Protein AF-A0A7W9W6W1-F1 (afdb_monomer_lite)

Sequence (78 aa):
MDEQFICPFPWKWSSIYEKLHREWSERADEEIPEPPHLLPAITNDAHRQERWQETVEWATTHGFEIPPIAEDEKYFKM

Organism: Armatimonas rosea (NCBI:txid685828)

Foldseek 3Di:
DPFAFQAFDPVLVVVQLVVQQVVVVVVPDPPQDRAQDDDPPDDDSVVSNVSRVSNVCSCVVVVHDGDDADPVRTDTDD

Structure (mmCIF, N/CA/C/O backbone):
data_AF-A0A7W9W6W1-F1
#
_entry.id   AF-A0A7W9W6W1-F1
#
loop_
_atom_site.group_PDB
_atom_site.id
_atom_site.type_symbol
_atom_site.label_atom_id
_atom_site.label_alt_id
_atom_site.label_comp_id
_atom_site.label_asym_id
_atom_site.label_entity_id
_atom_site.label_seq_id
_atom_site.pdbx_PDB_ins_code
_atom_site.Cartn_x
_atom_site.Cartn_y
_atom_site.Cartn_z
_atom_site.occupancy
_atom_site.B_iso_or_equiv
_atom_site.auth_seq_id
_atom_site.auth_comp_id
_atom_site.auth_asym_id
_atom_site.auth_atom_id
_atom_site.pdbx_PDB_model_num
ATOM 1 N N . MET A 1 1 ? 23.271 -8.042 -10.633 1.00 48.53 1 MET A N 1
ATOM 2 C CA . MET A 1 1 ? 22.426 -6.883 -10.306 1.00 48.53 1 MET A CA 1
ATOM 3 C C . MET A 1 1 ? 21.426 -7.404 -9.314 1.00 48.53 1 MET A C 1
ATOM 5 O O . MET A 1 1 ? 20.686 -8.308 -9.670 1.00 48.53 1 MET A O 1
ATOM 9 N N . ASP A 1 2 ? 21.498 -6.947 -8.073 1.00 58.81 2 ASP A N 1
ATOM 10 C CA . ASP A 1 2 ? 20.449 -7.217 -7.099 1.00 58.81 2 ASP A CA 1
ATOM 11 C C . ASP A 1 2 ? 19.267 -6.320 -7.476 1.00 58.81 2 ASP A C 1
ATOM 13 O O . ASP A 1 2 ? 19.352 -5.097 -7.365 1.00 58.81 2 ASP A O 1
ATOM 17 N N . GLU A 1 3 ? 18.211 -6.912 -8.032 1.00 69.38 3 GLU A N 1
ATOM 18 C CA . GLU A 1 3 ? 16.991 -6.192 -8.394 1.00 69.38 3 GLU A CA 1
ATOM 19 C C . GLU A 1 3 ? 16.334 -5.678 -7.105 1.00 69.38 3 GLU A C 1
ATOM 21 O O . GLU A 1 3 ? 15.775 -6.439 -6.312 1.00 69.38 3 GLU A O 1
ATOM 26 N N . GLN A 1 4 ? 16.442 -4.372 -6.848 1.00 84.38 4 GLN A N 1
ATOM 27 C CA . GLN A 1 4 ? 15.840 -3.759 -5.668 1.00 84.38 4 GLN A CA 1
ATOM 28 C C . GLN A 1 4 ? 14.364 -3.479 -5.944 1.00 84.38 4 GLN A C 1
ATOM 30 O O . GLN A 1 4 ? 14.034 -2.657 -6.801 1.00 84.38 4 GLN A O 1
ATOM 35 N N . PHE A 1 5 ? 13.477 -4.142 -5.201 1.00 88.69 5 PHE A N 1
ATOM 36 C CA . PHE A 1 5 ? 12.046 -3.858 -5.242 1.00 88.69 5 PHE A CA 1
ATOM 37 C C . PHE A 1 5 ? 11.781 -2.406 -4.826 1.00 88.69 5 PHE A C 1
ATOM 39 O O . PHE A 1 5 ? 12.225 -1.975 -3.760 1.00 88.69 5 PHE A O 1
ATOM 46 N N . ILE A 1 6 ? 11.054 -1.668 -5.666 1.00 89.50 6 ILE A N 1
ATOM 47 C CA . ILE A 1 6 ? 10.701 -0.264 -5.434 1.00 89.50 6 ILE A CA 1
ATOM 48 C C . ILE A 1 6 ? 9.247 -0.133 -4.997 1.00 89.50 6 ILE A C 1
ATOM 50 O O . ILE A 1 6 ? 8.966 0.434 -3.944 1.00 89.50 6 ILE A O 1
ATOM 54 N N . CYS A 1 7 ? 8.326 -0.648 -5.806 1.00 90.44 7 CYS A N 1
ATOM 55 C CA . CYS A 1 7 ? 6.889 -0.574 -5.570 1.00 90.44 7 CYS A CA 1
ATOM 56 C C . CYS A 1 7 ? 6.176 -1.654 -6.398 1.00 90.44 7 CYS A C 1
ATOM 58 O O . CYS A 1 7 ? 6.776 -2.217 -7.315 1.00 90.44 7 CYS A O 1
ATOM 60 N N . PRO A 1 8 ? 4.899 -1.965 -6.138 1.00 92.62 8 PRO A N 1
ATOM 61 C CA . PRO A 1 8 ? 4.106 -2.750 -7.072 1.00 92.62 8 PRO A CA 1
ATOM 62 C C . PRO A 1 8 ? 3.935 -2.006 -8.404 1.00 92.62 8 PRO A C 1
ATOM 64 O O . PRO A 1 8 ? 4.027 -0.776 -8.468 1.00 92.62 8 PRO A O 1
ATOM 67 N N . PHE A 1 9 ? 3.601 -2.733 -9.467 1.00 91.25 9 PHE A N 1
ATOM 68 C CA . PHE A 1 9 ? 3.099 -2.111 -10.687 1.00 91.25 9 PHE A CA 1
ATOM 69 C C . PHE A 1 9 ? 1.827 -1.289 -10.407 1.00 91.25 9 PHE A C 1
ATOM 71 O O . PHE A 1 9 ? 1.058 -1.637 -9.506 1.00 91.25 9 PHE A O 1
ATOM 78 N N . PRO A 1 10 ? 1.543 -0.239 -11.207 1.00 89.12 10 PRO A N 1
ATOM 79 C CA . PRO A 1 10 ? 0.426 0.674 -10.949 1.00 89.12 10 PRO A CA 1
ATOM 80 C C . PRO A 1 10 ? -0.929 -0.016 -10.771 1.00 89.12 10 PRO A C 1
ATOM 82 O O . PRO A 1 10 ? -1.697 0.357 -9.892 1.00 89.12 10 PRO A O 1
ATOM 85 N N . TRP A 1 11 ? -1.213 -1.054 -11.560 1.00 90.25 11 TRP A N 1
ATOM 86 C CA . TRP A 1 11 ? -2.464 -1.809 -11.463 1.00 90.25 11 TRP A CA 1
ATOM 87 C C . TRP A 1 11 ? -2.583 -2.567 -10.132 1.00 90.25 11 TRP A C 1
ATOM 89 O O . TRP A 1 11 ? -3.650 -2.576 -9.518 1.00 90.25 11 TRP A O 1
ATOM 99 N N . LYS A 1 12 ? -1.480 -3.148 -9.641 1.00 93.62 12 LYS A N 1
ATOM 100 C CA . LYS A 1 12 ? -1.451 -3.851 -8.355 1.00 93.62 12 LYS A CA 1
ATOM 101 C C . LYS A 1 12 ? -1.550 -2.869 -7.199 1.00 93.62 12 LYS A C 1
ATOM 103 O O . LYS A 1 12 ? -2.316 -3.098 -6.268 1.00 93.62 12 LYS A O 1
ATOM 108 N N . TRP A 1 13 ? -0.816 -1.762 -7.272 1.00 92.50 13 TRP A N 1
ATOM 109 C CA . TRP A 1 13 ? -0.883 -0.716 -6.259 1.00 92.50 13 TRP A CA 1
ATOM 110 C C . TRP A 1 13 ? -2.291 -0.113 -6.184 1.00 92.50 13 TRP A C 1
ATOM 112 O O . TRP A 1 13 ? -2.813 0.056 -5.088 1.00 92.50 13 TRP A O 1
ATOM 122 N N . SER A 1 14 ? -2.954 0.111 -7.325 1.00 91.94 14 SER A N 1
ATOM 123 C CA . SER A 1 14 ? -4.349 0.570 -7.362 1.00 91.94 14 SER A CA 1
ATOM 124 C C . SER A 1 14 ? -5.278 -0.381 -6.612 1.00 91.94 14 SER A C 1
ATOM 126 O O . SER A 1 14 ? -6.049 0.054 -5.764 1.00 91.94 14 SER A O 1
ATOM 128 N N . SER A 1 15 ? -5.148 -1.688 -6.849 1.00 93.81 15 SER A N 1
ATOM 129 C CA . SER A 1 15 ? -5.946 -2.696 -6.143 1.00 93.81 15 SER A CA 1
ATOM 130 C C . SER A 1 15 ? -5.680 -2.709 -4.630 1.00 93.81 15 SER A C 1
ATOM 132 O O . SER A 1 15 ? -6.609 -2.872 -3.837 1.00 93.81 15 SER A O 1
ATOM 134 N N . ILE A 1 16 ? -4.426 -2.502 -4.211 1.00 94.56 16 ILE A N 1
ATOM 135 C CA . ILE A 1 16 ? -4.063 -2.382 -2.791 1.00 94.56 16 ILE A CA 1
ATOM 136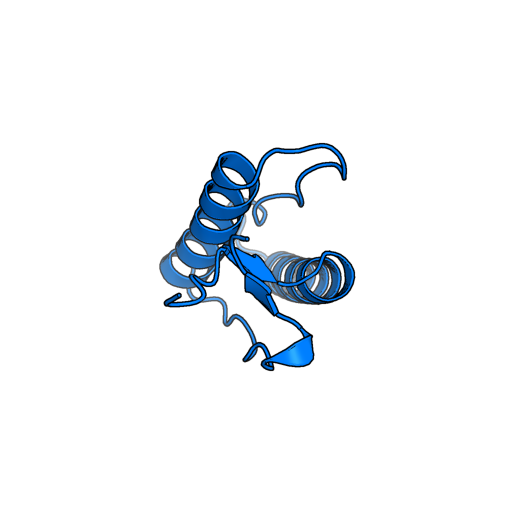 C C . ILE A 1 16 ? -4.705 -1.132 -2.185 1.00 94.56 16 ILE A C 1
ATOM 138 O O . ILE A 1 16 ? -5.322 -1.227 -1.128 1.00 94.56 16 ILE A O 1
ATOM 142 N N . TYR A 1 17 ? -4.610 0.014 -2.860 1.00 94.00 17 TYR A N 1
ATOM 143 C CA . TYR A 1 17 ? -5.219 1.264 -2.409 1.00 94.00 17 TYR A CA 1
ATOM 144 C C . TYR A 1 17 ? -6.735 1.129 -2.241 1.00 94.00 17 TYR A C 1
ATOM 146 O O . TYR A 1 17 ? -7.260 1.473 -1.190 1.00 94.00 17 TYR A O 1
ATOM 154 N N . GLU A 1 18 ? -7.437 0.569 -3.228 1.00 93.88 18 GLU A N 1
ATOM 155 C CA . GLU A 1 18 ? -8.888 0.354 -3.160 1.00 93.88 18 GLU A CA 1
ATOM 156 C C . GLU A 1 18 ? -9.288 -0.519 -1.966 1.00 93.88 18 GLU A C 1
ATOM 158 O O . GLU A 1 18 ? -10.271 -0.227 -1.282 1.00 93.88 18 GLU A O 1
ATOM 163 N N . LYS A 1 19 ? -8.507 -1.570 -1.681 1.00 94.62 19 LYS A N 1
ATOM 164 C CA . LYS A 1 19 ? -8.707 -2.413 -0.498 1.00 94.62 19 LYS A CA 1
ATOM 165 C C . LYS A 1 19 ? -8.531 -1.600 0.788 1.00 94.62 19 LYS A C 1
ATOM 167 O O . LYS A 1 19 ? -9.440 -1.600 1.614 1.00 94.62 19 LYS A O 1
ATOM 172 N N . LEU A 1 20 ? -7.393 -0.917 0.946 1.00 93.62 20 LEU A N 1
ATOM 173 C CA . LEU A 1 20 ? -7.077 -0.134 2.147 1.00 93.62 20 LEU A CA 1
ATOM 174 C C . LEU A 1 20 ? -8.098 0.985 2.372 1.00 93.62 20 LEU A C 1
ATOM 176 O O . LEU A 1 20 ? -8.552 1.188 3.492 1.00 93.62 20 LEU A O 1
ATOM 180 N N . HIS A 1 21 ? -8.503 1.673 1.307 1.00 93.00 21 HIS A N 1
ATOM 181 C CA . HIS A 1 21 ? -9.499 2.735 1.361 1.00 93.00 21 HIS A CA 1
ATOM 182 C C . HIS A 1 21 ? -10.875 2.197 1.768 1.00 93.00 21 HIS A C 1
ATOM 184 O O . HIS A 1 21 ? -11.563 2.814 2.579 1.00 93.00 21 HIS A O 1
ATOM 190 N N . ARG A 1 22 ? -11.287 1.033 1.248 1.00 93.12 22 ARG A N 1
ATOM 191 C CA . ARG A 1 22 ? -12.534 0.389 1.680 1.00 93.12 22 ARG A CA 1
ATOM 192 C C . ARG A 1 22 ? -12.482 0.017 3.161 1.00 93.12 22 ARG A C 1
ATOM 194 O O . ARG A 1 22 ? -13.402 0.364 3.889 1.00 93.12 22 ARG A O 1
ATOM 201 N N . GLU A 1 23 ? -11.412 -0.641 3.603 1.00 92.88 23 GLU A N 1
ATOM 202 C CA . GLU A 1 23 ? -11.248 -1.032 5.011 1.00 92.88 23 GLU A CA 1
ATOM 203 C C . GLU A 1 23 ? -11.221 0.189 5.938 1.00 92.88 23 GLU A C 1
ATOM 205 O O . GLU A 1 23 ? -11.842 0.174 6.998 1.00 92.88 23 GLU A O 1
ATOM 210 N N . TRP A 1 24 ? -10.540 1.262 5.528 1.00 93.00 24 TRP A N 1
ATOM 211 C CA . TRP A 1 24 ? -10.535 2.541 6.235 1.00 93.00 24 TRP A CA 1
ATOM 212 C C . TRP A 1 24 ? -11.945 3.125 6.351 1.00 93.00 24 TRP A C 1
ATOM 214 O O . TRP A 1 24 ? -12.398 3.429 7.454 1.00 93.00 24 TRP A O 1
ATOM 224 N N . SER A 1 25 ? -12.672 3.199 5.233 1.00 91.69 25 SER A N 1
ATOM 225 C CA . SER A 1 25 ? -14.035 3.732 5.200 1.00 91.69 25 SER A CA 1
ATOM 226 C C . SER A 1 25 ? -15.019 2.900 6.030 1.00 91.69 25 SER A C 1
ATOM 228 O O . SER A 1 25 ? -15.978 3.457 6.560 1.00 91.69 25 SER A O 1
ATOM 230 N N . GLU A 1 26 ? -14.811 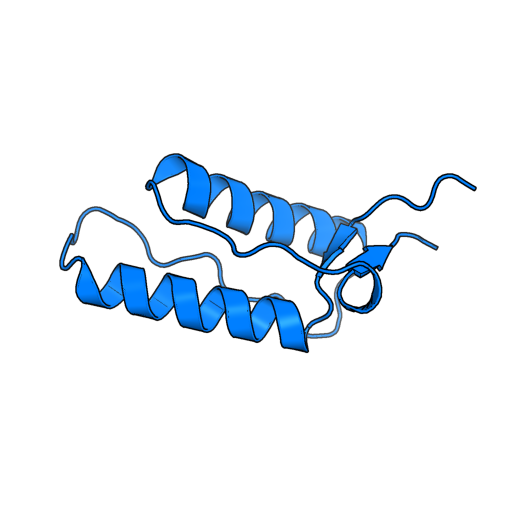1.586 6.140 1.00 91.00 26 GLU A N 1
ATOM 231 C CA . GLU A 1 26 ? -15.641 0.680 6.944 1.00 91.00 26 GLU A CA 1
ATOM 232 C C . GLU A 1 26 ? -15.334 0.762 8.446 1.00 91.00 26 GLU A C 1
ATOM 234 O O . GLU A 1 26 ? -16.207 0.468 9.264 1.00 91.00 26 GLU A O 1
ATOM 239 N N . ARG A 1 27 ? -14.118 1.175 8.828 1.00 85.50 27 ARG A N 1
ATOM 240 C CA . ARG A 1 27 ? -13.693 1.244 10.235 1.00 85.50 27 ARG A CA 1
ATOM 241 C C . ARG A 1 27 ? -14.376 2.361 11.030 1.00 85.50 27 ARG A C 1
ATOM 243 O O . ARG A 1 27 ? -14.373 2.282 12.254 1.00 85.50 27 ARG A O 1
ATOM 250 N N . ALA A 1 28 ? -14.971 3.349 10.351 1.00 66.50 28 ALA A N 1
ATOM 251 C CA . ALA A 1 28 ? -15.691 4.489 10.937 1.00 66.50 28 ALA A CA 1
ATOM 252 C C . ALA A 1 28 ? -14.929 5.197 12.080 1.00 66.50 28 ALA A C 1
ATOM 254 O O . ALA A 1 28 ? -15.537 5.707 13.020 1.00 66.50 28 ALA A O 1
ATOM 255 N N . ASP A 1 29 ? -13.599 5.204 11.993 1.00 72.38 29 ASP A N 1
ATOM 256 C CA . ASP A 1 29 ? -12.704 5.819 12.966 1.00 72.38 29 ASP A CA 1
ATOM 257 C C . ASP A 1 29 ? -12.216 7.155 12.397 1.00 72.38 29 ASP A C 1
ATOM 259 O O . ASP A 1 29 ? -11.348 7.196 11.523 1.00 72.38 29 ASP A O 1
ATOM 263 N N . GLU A 1 30 ? -12.836 8.249 12.848 1.00 70.44 30 GLU A N 1
ATOM 264 C CA . GLU A 1 30 ? -12.539 9.609 12.376 1.00 70.44 30 GLU A CA 1
ATOM 265 C C . GLU A 1 30 ? -11.105 10.059 12.718 1.00 70.44 30 GLU A C 1
ATOM 267 O O . GLU A 1 30 ? -10.628 11.043 12.151 1.00 70.44 30 GLU A O 1
ATOM 272 N N . GLU A 1 31 ? -10.398 9.351 13.609 1.00 84.62 31 GLU A N 1
ATOM 273 C CA . GLU A 1 31 ? -9.026 9.688 14.003 1.00 84.62 31 GLU A CA 1
ATOM 274 C C . GLU A 1 31 ? -7.962 9.091 13.065 1.00 84.62 31 GLU A C 1
ATOM 276 O O . GLU A 1 31 ? -6.807 9.530 13.081 1.00 84.62 31 GLU A O 1
ATOM 281 N N . ILE A 1 32 ? -8.325 8.119 12.219 1.00 88.00 32 ILE A N 1
ATOM 282 C CA . ILE A 1 32 ? -7.398 7.515 11.255 1.00 88.00 32 ILE A CA 1
ATOM 283 C C . ILE A 1 32 ? -7.439 8.316 9.943 1.00 88.00 32 ILE A C 1
ATOM 285 O O . ILE A 1 32 ? -8.490 8.375 9.300 1.00 88.00 32 ILE A O 1
ATOM 289 N N . PRO A 1 33 ? -6.316 8.899 9.480 1.00 90.88 33 PRO A N 1
ATOM 290 C CA . PRO A 1 33 ? -6.280 9.590 8.195 1.00 90.88 33 PRO A CA 1
ATOM 291 C C . PRO A 1 33 ? -6.475 8.613 7.026 1.00 90.88 33 PRO A C 1
ATOM 293 O O . PRO A 1 33 ? -6.118 7.440 7.127 1.00 90.88 33 PRO A O 1
ATOM 296 N N . GLU A 1 34 ? -6.989 9.109 5.898 1.00 90.81 34 GLU A N 1
ATOM 297 C CA . GLU A 1 34 ? -7.122 8.336 4.653 1.00 90.81 34 GLU A CA 1
ATOM 298 C C . GLU A 1 34 ? -5.764 7.736 4.215 1.00 90.81 34 GLU A C 1
ATOM 300 O O . GLU A 1 34 ? -4.721 8.373 4.420 1.00 90.81 34 GLU A O 1
ATOM 305 N N . PRO A 1 35 ? -5.737 6.533 3.603 1.00 90.56 35 PRO A N 1
ATOM 306 C CA . PRO A 1 35 ? -4.509 5.968 3.049 1.00 90.56 35 PRO A CA 1
ATOM 307 C C . PRO A 1 35 ? -3.825 6.896 2.028 1.00 90.56 35 PRO A C 1
ATOM 309 O O . PRO A 1 35 ? -4.501 7.608 1.282 1.00 90.56 35 PRO A O 1
ATOM 312 N N . PRO A 1 36 ? -2.482 6.853 1.912 1.00 89.00 36 PRO A N 1
ATOM 313 C CA . PRO A 1 36 ? -1.748 7.635 0.924 1.00 89.00 36 PRO A CA 1
ATOM 314 C C . PRO A 1 36 ? -2.236 7.380 -0.504 1.00 89.00 36 PRO A C 1
ATOM 316 O O . PRO A 1 36 ? -2.284 6.243 -0.976 1.00 89.00 36 PRO A O 1
ATOM 319 N N . HIS A 1 37 ? -2.552 8.461 -1.218 1.00 85.06 37 HIS A N 1
ATOM 320 C CA . HIS A 1 37 ? -2.986 8.394 -2.612 1.00 85.06 37 HIS A CA 1
ATOM 321 C C . HIS A 1 37 ? -1.842 7.929 -3.521 1.00 85.06 37 HIS A C 1
ATOM 323 O O . HIS A 1 37 ? -0.673 8.294 -3.320 1.00 85.06 37 HIS A O 1
ATOM 329 N N . LEU A 1 38 ? -2.198 7.178 -4.566 1.00 80.25 38 LEU A N 1
ATOM 330 C CA . LEU A 1 38 ? -1.277 6.758 -5.625 1.00 80.25 38 LEU A CA 1
ATOM 331 C C . LEU A 1 38 ? -0.608 7.970 -6.286 1.00 80.25 38 LEU A C 1
ATOM 333 O O . LEU A 1 38 ? -1.256 8.982 -6.564 1.00 80.25 38 LEU A O 1
ATOM 337 N N . LEU A 1 39 ? 0.689 7.858 -6.589 1.00 75.31 39 LEU A N 1
ATOM 338 C CA . LEU A 1 39 ? 1.372 8.884 -7.375 1.00 75.31 39 LEU A CA 1
ATOM 339 C C . LEU A 1 39 ? 0.841 8.918 -8.820 1.00 75.31 39 LEU A C 1
ATOM 341 O O . LEU A 1 39 ? 0.549 7.867 -9.396 1.00 75.31 39 LEU A O 1
ATOM 345 N N . PRO A 1 40 ? 0.782 10.105 -9.451 1.00 69.12 40 PRO A N 1
ATOM 346 C CA . PRO A 1 40 ? 0.520 10.211 -10.882 1.00 69.12 40 PRO A CA 1
ATOM 347 C C . PRO A 1 40 ? 1.607 9.489 -11.697 1.00 69.12 40 PRO A C 1
ATOM 349 O O . PRO A 1 40 ? 2.750 9.361 -11.265 1.00 69.12 40 PRO A O 1
ATOM 352 N N . ALA A 1 41 ? 1.266 9.046 -12.911 1.00 59.91 41 ALA A N 1
ATOM 353 C CA . ALA A 1 41 ? 2.084 8.143 -13.734 1.00 59.91 41 ALA A CA 1
ATOM 354 C C . ALA A 1 41 ? 3.508 8.642 -14.092 1.00 59.91 41 ALA A C 1
ATOM 356 O O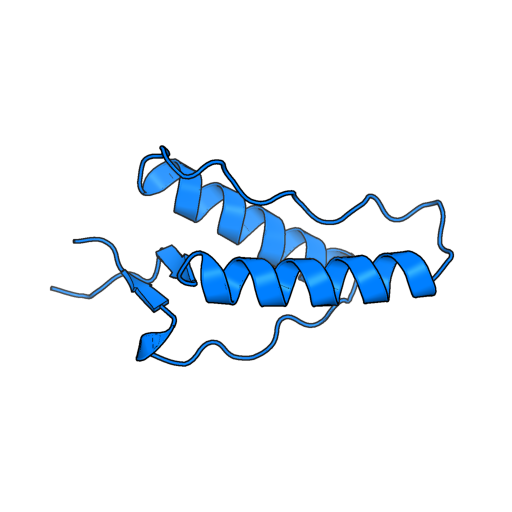 . ALA A 1 41 ? 4.336 7.853 -14.549 1.00 59.91 41 ALA A O 1
ATOM 357 N N . ILE A 1 42 ? 3.814 9.929 -13.886 1.00 60.44 42 ILE A N 1
ATOM 358 C CA . ILE A 1 42 ? 5.101 10.556 -14.217 1.00 60.44 42 ILE A CA 1
ATOM 359 C C . ILE A 1 42 ? 5.838 10.912 -12.918 1.00 60.44 42 ILE A C 1
ATOM 361 O O . ILE A 1 42 ? 5.831 12.055 -12.469 1.00 60.44 42 ILE A O 1
ATOM 365 N N . THR A 1 43 ? 6.475 9.917 -12.305 1.00 69.81 43 THR A N 1
ATOM 366 C CA . THR A 1 43 ? 7.351 10.079 -11.135 1.00 69.81 43 THR A CA 1
ATOM 367 C C . THR A 1 43 ? 8.601 9.221 -11.292 1.00 69.81 43 THR A C 1
ATOM 369 O O . THR A 1 43 ? 8.555 8.160 -11.920 1.00 69.81 43 THR A O 1
ATOM 372 N N . ASN A 1 44 ? 9.733 9.708 -10.774 1.00 85.50 44 ASN A N 1
ATOM 373 C CA . ASN A 1 44 ? 10.991 8.962 -10.772 1.00 85.50 44 ASN A CA 1
ATOM 374 C C . ASN A 1 44 ? 10.947 7.808 -9.750 1.00 85.50 44 ASN A C 1
ATOM 376 O O . ASN A 1 44 ? 10.093 7.774 -8.863 1.00 85.50 44 ASN A O 1
ATOM 380 N N . ASP A 1 45 ? 11.890 6.880 -9.873 1.00 87.81 45 ASP A N 1
ATOM 381 C CA . ASP A 1 45 ? 11.987 5.692 -9.021 1.00 87.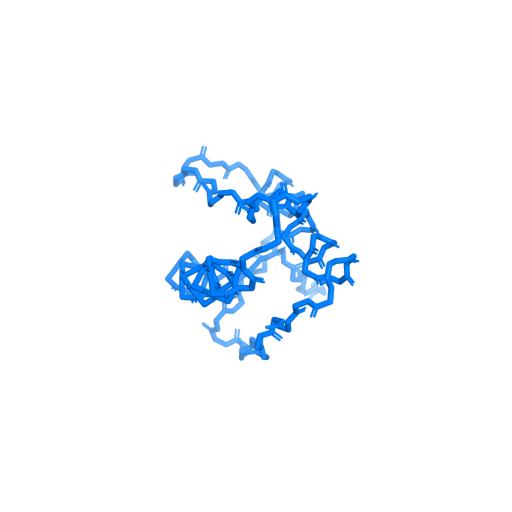81 45 ASP A CA 1
ATOM 382 C C . ASP A 1 45 ? 12.082 6.015 -7.522 1.00 87.81 45 ASP A C 1
ATOM 384 O O . ASP A 1 45 ? 11.475 5.317 -6.714 1.00 87.81 45 ASP A O 1
ATOM 388 N N . ALA A 1 46 ? 12.778 7.096 -7.151 1.00 87.38 46 ALA A N 1
ATOM 389 C CA . ALA A 1 46 ? 12.901 7.521 -5.756 1.00 87.38 46 ALA A CA 1
ATOM 390 C C . ALA A 1 46 ? 11.540 7.915 -5.163 1.00 87.38 46 ALA A C 1
ATOM 392 O O . ALA A 1 46 ? 11.148 7.385 -4.130 1.00 87.38 46 ALA A O 1
ATOM 393 N N . HIS A 1 47 ? 10.763 8.745 -5.864 1.00 87.62 47 HIS A N 1
ATOM 394 C CA . HIS A 1 47 ? 9.425 9.128 -5.413 1.00 87.62 47 HIS A CA 1
ATOM 395 C C . HIS A 1 47 ? 8.471 7.927 -5.356 1.00 87.62 47 HIS A C 1
ATOM 397 O O . HIS A 1 47 ? 7.643 7.840 -4.452 1.00 87.62 47 HIS A O 1
ATOM 403 N N . ARG A 1 48 ? 8.575 6.982 -6.305 1.00 88.25 48 ARG A N 1
ATOM 404 C CA . ARG A 1 48 ? 7.785 5.737 -6.267 1.00 88.25 48 ARG A CA 1
ATOM 405 C C . ARG A 1 48 ? 8.104 4.914 -5.026 1.00 88.25 48 ARG A C 1
ATOM 407 O O . ARG A 1 48 ? 7.179 4.432 -4.377 1.00 88.25 48 ARG A O 1
ATOM 414 N N . GLN A 1 49 ? 9.389 4.783 -4.704 1.00 90.31 49 GLN A N 1
ATOM 415 C CA . GLN A 1 49 ? 9.853 4.080 -3.514 1.00 90.31 49 GLN A CA 1
ATOM 416 C C . GLN A 1 49 ? 9.337 4.752 -2.241 1.00 90.31 49 GLN A C 1
ATOM 418 O O . GLN A 1 49 ? 8.748 4.075 -1.404 1.00 90.31 49 GLN A O 1
ATOM 423 N N . GLU A 1 50 ? 9.503 6.071 -2.127 1.00 90.50 50 GLU A N 1
ATOM 424 C CA . GLU A 1 50 ? 9.053 6.865 -0.978 1.00 90.50 50 GLU A CA 1
ATOM 425 C C . GLU A 1 50 ? 7.542 6.732 -0.765 1.00 90.50 50 GLU A C 1
ATOM 427 O O . GLU A 1 50 ? 7.109 6.337 0.315 1.00 90.50 50 GLU A O 1
ATOM 432 N N . ARG A 1 51 ? 6.722 6.946 -1.804 1.00 92.00 51 ARG A N 1
ATOM 433 C CA . ARG A 1 51 ? 5.261 6.818 -1.670 1.00 92.00 51 ARG A CA 1
ATOM 434 C C . ARG A 1 51 ? 4.824 5.390 -1.346 1.00 92.00 51 ARG A C 1
ATOM 436 O O . ARG A 1 51 ? 3.846 5.187 -0.622 1.00 92.00 51 ARG A O 1
ATOM 443 N N . TRP A 1 52 ? 5.510 4.385 -1.887 1.00 92.81 52 TRP A N 1
ATOM 444 C CA . TRP A 1 52 ? 5.214 3.002 -1.531 1.00 92.81 52 TRP A CA 1
ATOM 445 C C . TRP A 1 52 ? 5.543 2.736 -0.059 1.00 92.81 52 TRP A C 1
ATOM 447 O O . TRP A 1 52 ? 4.730 2.141 0.647 1.00 92.81 52 TRP A O 1
ATOM 457 N N . GLN A 1 53 ? 6.672 3.249 0.430 1.00 93.25 53 GLN A N 1
ATOM 458 C CA . GLN A 1 53 ? 7.033 3.194 1.844 1.00 93.25 53 GLN A CA 1
ATOM 459 C C . GLN A 1 53 ? 5.997 3.885 2.733 1.00 93.25 53 GLN A C 1
ATOM 461 O O . GLN A 1 53 ? 5.570 3.280 3.710 1.00 93.25 53 GLN A O 1
ATOM 466 N N . GLU A 1 54 ? 5.520 5.075 2.358 1.00 93.94 54 GLU A N 1
ATOM 467 C CA . GLU A 1 54 ? 4.436 5.775 3.065 1.00 93.94 54 GLU A CA 1
ATOM 468 C C . GLU A 1 54 ? 3.164 4.915 3.141 1.00 93.94 54 GLU A C 1
ATOM 470 O O . GLU A 1 54 ? 2.516 4.850 4.182 1.00 93.94 54 GLU A O 1
ATOM 475 N N . THR A 1 55 ? 2.819 4.205 2.059 1.00 94.12 55 THR A N 1
ATOM 476 C CA . THR A 1 55 ? 1.660 3.292 2.033 1.00 94.12 55 THR A CA 1
ATOM 477 C C . THR A 1 55 ? 1.844 2.129 3.013 1.00 94.12 55 THR A C 1
ATOM 479 O O . THR A 1 55 ? 0.923 1.786 3.755 1.00 94.12 55 THR A O 1
ATOM 482 N N . VAL A 1 56 ? 3.039 1.527 3.036 1.00 94.88 56 VAL A N 1
ATOM 483 C CA . VAL A 1 56 ? 3.387 0.422 3.944 1.00 94.88 56 VAL A CA 1
ATOM 484 C C . VAL A 1 56 ? 3.400 0.878 5.401 1.00 9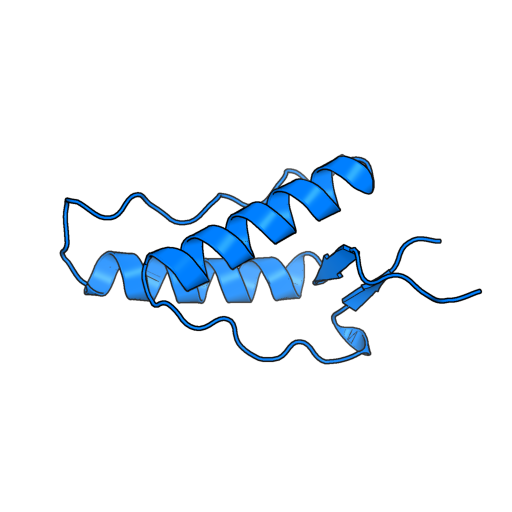4.88 56 VAL A C 1
ATOM 486 O O . VAL A 1 56 ? 2.875 0.179 6.269 1.00 94.88 56 VAL A O 1
ATOM 489 N N . GLU A 1 57 ? 3.973 2.046 5.673 1.00 95.50 57 GLU A N 1
ATOM 490 C CA . GLU A 1 57 ? 4.040 2.632 7.007 1.00 95.50 57 GLU A CA 1
ATOM 491 C C . GLU A 1 57 ? 2.651 3.000 7.524 1.00 95.50 57 GLU A C 1
ATOM 493 O O . GLU A 1 57 ? 2.322 2.645 8.655 1.00 95.50 57 GLU A O 1
ATOM 498 N N . TRP A 1 58 ? 1.809 3.627 6.697 1.00 94.94 58 TRP A N 1
ATOM 499 C CA . TRP A 1 58 ? 0.420 3.928 7.045 1.00 94.94 58 TRP A CA 1
ATOM 500 C C . TRP A 1 58 ? -0.349 2.651 7.396 1.00 94.94 58 TRP A C 1
ATOM 502 O O . TRP A 1 58 ? -0.952 2.564 8.467 1.00 94.94 58 TRP A O 1
ATOM 512 N N . ALA A 1 59 ? -0.267 1.623 6.542 1.00 94.75 59 ALA A N 1
ATOM 513 C CA . ALA A 1 59 ? -0.967 0.364 6.780 1.00 94.75 59 ALA A CA 1
ATOM 514 C C . ALA A 1 59 ? -0.482 -0.297 8.078 1.00 94.75 59 ALA A C 1
ATOM 516 O O . ALA A 1 59 ? -1.289 -0.691 8.913 1.00 94.75 59 ALA A O 1
ATOM 517 N N . THR A 1 60 ? 0.833 -0.327 8.304 1.00 94.88 60 THR A N 1
ATOM 518 C CA . THR A 1 60 ? 1.425 -0.893 9.524 1.00 94.88 60 THR A CA 1
ATOM 519 C C . THR A 1 60 ? 1.015 -0.114 10.777 1.00 94.88 60 THR A C 1
ATOM 521 O O . THR A 1 60 ? 0.622 -0.716 11.774 1.00 94.88 60 THR A O 1
ATOM 524 N N . THR A 1 61 ? 1.067 1.218 10.726 1.00 95.00 61 THR A N 1
ATOM 525 C CA . THR A 1 61 ? 0.787 2.109 11.863 1.00 95.00 61 THR A CA 1
ATOM 526 C C . THR A 1 61 ? -0.669 2.030 12.299 1.00 95.00 61 THR A C 1
ATOM 528 O O . THR A 1 61 ? -0.959 1.989 13.493 1.00 95.00 61 THR A O 1
ATOM 531 N N . HIS A 1 62 ? -1.588 1.964 11.338 1.00 93.44 62 HIS A N 1
ATOM 532 C CA . HIS A 1 62 ? -3.021 1.918 11.612 1.00 93.44 62 HIS A CA 1
ATOM 533 C C . HIS A 1 62 ? -3.582 0.484 11.631 1.00 93.44 62 HIS A C 1
ATOM 535 O O . HIS A 1 62 ? -4.785 0.287 11.795 1.00 93.44 62 HIS A O 1
ATOM 541 N N . GLY A 1 63 ? -2.731 -0.538 11.501 1.00 93.25 63 GLY A N 1
ATOM 542 C CA . GLY A 1 63 ? -3.113 -1.948 11.603 1.00 93.25 63 GLY A CA 1
ATOM 543 C C . GLY A 1 63 ? -3.992 -2.451 10.453 1.00 93.25 63 GLY A C 1
ATOM 544 O O . GLY A 1 63 ? -4.935 -3.200 10.703 1.00 93.25 63 GLY A O 1
ATOM 545 N N . PHE A 1 64 ? -3.714 -2.013 9.225 1.00 93.56 64 PHE A N 1
ATOM 546 C CA . PHE A 1 64 ? -4.272 -2.549 7.983 1.00 93.56 64 PHE A CA 1
ATOM 547 C C . PHE A 1 64 ? -3.286 -3.509 7.311 1.00 93.56 64 PHE A C 1
ATOM 549 O O . PHE A 1 64 ? -2.068 -3.379 7.441 1.00 93.56 64 PHE A O 1
ATOM 556 N N . GLU A 1 65 ? -3.810 -4.465 6.545 1.00 94.31 65 GLU A N 1
ATOM 557 C CA . GLU A 1 65 ? -2.996 -5.515 5.932 1.00 94.31 65 GLU A CA 1
ATOM 558 C C . GLU A 1 65 ? -2.816 -5.313 4.426 1.00 94.31 65 GLU A C 1
ATOM 560 O O . GLU A 1 65 ? -3.765 -5.393 3.633 1.00 94.31 65 GLU A O 1
ATOM 565 N N . ILE A 1 66 ? -1.560 -5.158 4.006 1.00 93.69 66 ILE A N 1
ATOM 566 C CA . ILE A 1 66 ? -1.183 -5.173 2.592 1.00 93.69 66 ILE A CA 1
ATOM 567 C C . ILE A 1 66 ? -1.102 -6.631 2.114 1.00 93.69 66 ILE A C 1
ATOM 569 O O . ILE A 1 66 ? -0.382 -7.432 2.714 1.00 9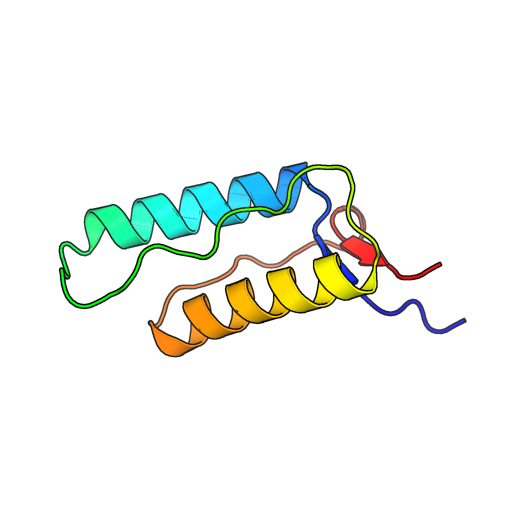3.69 66 ILE A O 1
ATOM 573 N N . PRO A 1 67 ? -1.825 -7.010 1.042 1.00 93.19 67 PRO A N 1
ATOM 574 C CA . PRO A 1 67 ? -1.746 -8.358 0.499 1.00 93.19 67 PRO A CA 1
ATOM 575 C C . PRO A 1 67 ? -0.347 -8.641 -0.073 1.00 93.19 67 PRO A C 1
ATOM 577 O O . PRO A 1 67 ? 0.335 -7.716 -0.523 1.00 93.19 67 PRO A O 1
ATOM 580 N N . PRO A 1 68 ? 0.075 -9.915 -0.124 1.00 92.44 68 PRO A N 1
ATOM 581 C CA . PRO A 1 68 ? 1.334 -10.280 -0.756 1.00 92.44 68 PRO A CA 1
ATOM 582 C C . PRO A 1 68 ? 1.362 -9.838 -2.227 1.00 92.44 68 PRO A C 1
ATOM 584 O O . PRO A 1 68 ? 0.350 -9.882 -2.935 1.00 92.44 68 PRO A O 1
ATOM 587 N N . ILE A 1 69 ? 2.546 -9.416 -2.667 1.00 93.50 69 ILE A N 1
ATOM 588 C CA . ILE A 1 69 ? 2.823 -8.959 -4.031 1.00 93.50 69 ILE A CA 1
ATOM 589 C C . ILE A 1 69 ? 3.651 -10.051 -4.707 1.00 93.50 69 ILE A C 1
ATOM 591 O O . ILE A 1 69 ? 4.750 -10.362 -4.236 1.00 93.50 69 ILE A O 1
ATOM 595 N N . ALA A 1 70 ? 3.118 -10.650 -5.771 1.00 93.38 70 ALA A N 1
ATOM 596 C CA . ALA A 1 70 ? 3.832 -11.654 -6.553 1.00 93.38 70 ALA A CA 1
ATOM 597 C C . ALA A 1 70 ? 4.936 -11.004 -7.405 1.00 93.38 70 ALA A C 1
ATOM 599 O O . ALA A 1 70 ? 4.917 -9.801 -7.652 1.00 93.38 70 ALA A O 1
ATOM 600 N N . GLU A 1 71 ? 5.940 -11.788 -7.803 1.00 91.38 71 GLU A N 1
ATOM 601 C CA . GLU A 1 71 ? 7.139 -11.284 -8.496 1.00 91.38 71 GLU A CA 1
ATOM 602 C C . GLU A 1 71 ? 6.811 -10.530 -9.793 1.00 91.38 71 GLU A C 1
ATOM 604 O O . GLU A 1 71 ? 7.400 -9.492 -10.071 1.00 91.38 71 GLU A O 1
ATOM 609 N N . ASP A 1 72 ? 5.823 -11.000 -10.552 1.00 93.31 72 ASP A N 1
ATOM 610 C CA . ASP A 1 72 ? 5.331 -10.380 -11.787 1.00 93.31 72 ASP A CA 1
ATOM 611 C C . ASP A 1 72 ? 4.493 -9.110 -11.553 1.00 93.31 72 ASP A C 1
ATOM 613 O O . ASP A 1 72 ? 4.158 -8.389 -12.492 1.00 93.31 72 ASP A O 1
ATOM 617 N N . GLU A 1 73 ? 4.184 -8.805 -10.294 1.00 93.19 73 GLU A N 1
ATOM 618 C CA . GLU A 1 73 ? 3.481 -7.598 -9.866 1.00 93.19 73 GLU A CA 1
ATOM 619 C C . GLU A 1 73 ? 4.439 -6.536 -9.301 1.00 93.19 73 GLU A C 1
ATOM 621 O O . GLU A 1 73 ? 3.995 -5.445 -8.935 1.00 93.19 73 GLU A O 1
ATOM 626 N N . LYS A 1 74 ? 5.740 -6.844 -9.200 1.00 91.94 74 LYS A N 1
ATOM 627 C CA . LYS A 1 74 ? 6.771 -5.973 -8.628 1.00 91.94 74 LYS A CA 1
ATOM 628 C C . LYS A 1 74 ? 7.462 -5.140 -9.703 1.00 91.94 74 LYS A C 1
ATOM 630 O O . LYS A 1 74 ? 7.866 -5.642 -10.746 1.00 91.94 74 LYS A O 1
ATOM 635 N N . TYR A 1 75 ? 7.659 -3.861 -9.405 1.00 88.69 75 TYR A N 1
ATOM 636 C CA . TYR A 1 75 ? 8.550 -2.981 -10.146 1.00 88.69 75 TYR A CA 1
ATOM 637 C C . TYR A 1 75 ? 9.891 -2.887 -9.410 1.00 88.69 75 TYR A C 1
ATOM 639 O O . TYR A 1 75 ? 9.948 -2.535 -8.225 1.00 88.69 75 TYR A O 1
ATOM 647 N N . PHE A 1 76 ? 10.965 -3.211 -10.123 1.00 86.38 76 PHE A N 1
ATOM 648 C CA . PHE A 1 76 ? 12.335 -3.180 -9.624 1.00 86.38 76 PHE A CA 1
ATOM 649 C C . PHE A 1 76 ? 13.098 -2.007 -10.235 1.00 86.38 76 PHE A C 1
ATOM 651 O O . PHE A 1 76 ? 12.823 -1.590 -11.361 1.00 86.38 76 PHE A O 1
ATOM 658 N N . LYS A 1 77 ? 14.070 -1.485 -9.487 1.00 79.19 77 LYS A N 1
ATOM 659 C CA . LYS A 1 77 ? 15.017 -0.492 -9.995 1.00 79.19 77 LYS A CA 1
ATOM 660 C C . LYS A 1 77 ? 15.853 -1.113 -11.120 1.00 79.19 77 LYS A C 1
ATOM 662 O O . LYS A 1 77 ? 16.483 -2.145 -10.884 1.00 79.19 77 LYS A O 1
ATOM 667 N N . MET A 1 78 ? 15.849 -0.493 -12.304 1.00 60.16 78 MET A N 1
ATOM 668 C CA . MET A 1 78 ? 16.733 -0.870 -13.421 1.00 60.16 78 MET A CA 1
ATOM 669 C C . MET A 1 78 ? 18.161 -0.358 -13.219 1.00 60.16 78 MET A C 1
ATOM 671 O O . MET A 1 78 ? 18.331 0.727 -12.612 1.00 60.16 78 MET A O 1
#

pLDDT: mean 87.14, std 10.35, range [48.53, 95.5]

Secondary structure (DSSP, 8-state):
----EEEE-HHHHHHHHHHHHHHHHHH--TTSPPPPPPPPS---HHHHHHHHHHHHHHHHHHT--PPP--GGGEEE--

Radius of gyration: 12.99 Å; chains: 1; bounding box: 38×22×28 Å